Protein AF-A0A7Y3DPR0-F1 (afdb_monomer_lite)

Structure (mmCIF, N/CA/C/O backbone):
data_AF-A0A7Y3DPR0-F1
#
_entry.id   AF-A0A7Y3DPR0-F1
#
loop_
_atom_site.group_PDB
_atom_site.id
_atom_site.type_symbol
_atom_site.label_atom_id
_atom_site.label_alt_id
_atom_site.label_comp_id
_atom_site.label_asym_id
_atom_site.label_entity_id
_atom_site.label_seq_id
_atom_site.pdbx_PDB_ins_code
_atom_site.Cartn_x
_atom_site.Cartn_y
_atom_site.Cartn_z
_atom_site.occupancy
_atom_site.B_iso_or_equiv
_atom_site.auth_seq_id
_atom_site.auth_comp_id
_atom_site.auth_asym_id
_atom_site.auth_atom_id
_atom_site.pdbx_PDB_model_num
ATOM 1 N N . VAL A 1 1 ? -2.578 -1.507 3.137 1.00 92.31 1 VAL A N 1
ATOM 2 C CA . VAL A 1 1 ? -3.960 -1.983 3.378 1.00 92.31 1 VAL A CA 1
ATOM 3 C C . VAL A 1 1 ? -4.208 -2.028 4.869 1.00 92.31 1 VAL A C 1
ATOM 5 O O . VAL A 1 1 ? -3.413 -2.629 5.589 1.00 92.31 1 VAL A O 1
ATOM 8 N N . GLU A 1 2 ? -5.252 -1.346 5.319 1.00 93.94 2 GLU A N 1
ATOM 9 C CA . GLU A 1 2 ? -5.688 -1.325 6.715 1.00 93.94 2 GLU A CA 1
ATOM 10 C C . GLU A 1 2 ? -6.840 -2.313 6.912 1.00 93.94 2 GLU A C 1
ATOM 12 O O . GLU A 1 2 ? -7.709 -2.439 6.051 1.00 93.94 2 GLU A O 1
ATOM 17 N N . ARG A 1 3 ? -6.830 -3.036 8.033 1.00 95.44 3 ARG A N 1
ATOM 18 C CA . ARG A 1 3 ? -7.907 -3.945 8.439 1.00 95.44 3 ARG A CA 1
ATOM 19 C C . ARG A 1 3 ? -8.184 -3.805 9.931 1.00 95.44 3 ARG A C 1
ATOM 21 O O . ARG A 1 3 ? -7.247 -3.700 10.723 1.00 95.44 3 ARG A O 1
ATOM 28 N N . LEU A 1 4 ? -9.456 -3.856 10.312 1.00 96.12 4 LEU A N 1
ATOM 29 C CA . LEU A 1 4 ? -9.879 -3.976 11.706 1.00 96.12 4 LEU A CA 1
ATOM 30 C C . LEU A 1 4 ? -9.939 -5.460 12.068 1.00 96.12 4 LEU A C 1
ATOM 32 O O . LEU A 1 4 ? -10.690 -6.219 11.464 1.00 96.12 4 LEU A O 1
ATOM 36 N N . VAL A 1 5 ? -9.118 -5.881 13.027 1.00 95.56 5 VAL A N 1
ATOM 37 C CA . VAL A 1 5 ? -9.046 -7.275 13.484 1.00 95.56 5 VAL A CA 1
ATOM 38 C C . VAL A 1 5 ? -9.326 -7.319 14.977 1.00 95.56 5 VAL A C 1
ATOM 40 O O . VAL A 1 5 ? -8.807 -6.504 15.741 1.00 95.56 5 VAL A O 1
ATOM 43 N N . LYS A 1 6 ? -10.142 -8.280 15.401 1.00 96.06 6 LYS A N 1
ATOM 44 C CA . LYS A 1 6 ? -10.438 -8.519 16.812 1.00 96.06 6 LYS A CA 1
ATOM 45 C C . LYS A 1 6 ? -9.232 -9.170 17.497 1.00 96.06 6 LYS A C 1
ATOM 47 O O . LYS A 1 6 ? -8.700 -10.160 16.999 1.00 96.06 6 LYS A O 1
ATOM 52 N N . HIS A 1 7 ? -8.779 -8.617 18.621 1.00 96.06 7 HIS A N 1
ATOM 53 C CA . HIS A 1 7 ? -7.725 -9.239 19.421 1.00 96.06 7 HIS A CA 1
ATOM 54 C C . HIS A 1 7 ? -8.239 -10.550 20.028 1.00 96.06 7 HIS A C 1
ATOM 56 O O . HIS A 1 7 ? -9.290 -10.544 20.665 1.00 96.06 7 HIS A O 1
ATOM 62 N N . GLN A 1 8 ? -7.499 -11.653 19.872 1.00 94.19 8 GLN A N 1
ATOM 63 C CA . GLN A 1 8 ? -7.992 -12.991 20.229 1.00 94.19 8 GLN A CA 1
ATOM 64 C C . GLN A 1 8 ? -8.334 -13.131 21.719 1.00 94.19 8 GLN A C 1
ATOM 66 O O . GLN A 1 8 ? -9.371 -13.683 22.057 1.00 94.19 8 GLN A O 1
ATOM 71 N N . MET A 1 9 ? -7.488 -12.598 22.605 1.00 95.81 9 MET A N 1
ATOM 72 C CA . MET A 1 9 ? -7.680 -12.715 24.057 1.00 95.81 9 MET A CA 1
ATOM 73 C C . MET A 1 9 ? -8.575 -11.612 24.638 1.00 95.81 9 MET A C 1
ATOM 75 O O . MET A 1 9 ? -9.378 -11.861 25.524 1.00 95.81 9 MET A O 1
ATOM 79 N N . TYR A 1 10 ? -8.436 -10.382 24.139 1.00 95.19 10 TYR A N 1
ATOM 80 C CA . TYR A 1 10 ? -9.046 -9.195 24.761 1.00 95.19 10 TYR A CA 1
ATOM 81 C C . TYR A 1 10 ? -10.306 -8.728 24.045 1.00 95.19 10 TYR A C 1
ATOM 83 O O . TYR A 1 10 ? -10.955 -7.790 24.491 1.00 95.19 10 TYR A O 1
ATOM 91 N N . LEU A 1 11 ? -10.617 -9.316 22.889 1.00 93.31 11 LEU A N 1
ATOM 92 C CA . LEU A 1 11 ? -11.799 -9.033 22.076 1.00 93.31 11 LEU A CA 1
ATOM 93 C C . LEU A 1 11 ? -11.954 -7.570 21.607 1.00 93.31 11 LEU A C 1
ATOM 95 O O . LEU A 1 11 ? -12.909 -7.260 20.899 1.00 93.31 11 LEU A O 1
ATOM 99 N N . LYS A 1 12 ? -10.988 -6.696 21.912 1.00 97.00 12 LYS A N 1
ATOM 100 C CA . LYS A 1 12 ? -10.879 -5.324 21.409 1.00 97.00 12 LYS A CA 1
ATOM 101 C C . LYS A 1 12 ? -10.532 -5.319 19.920 1.00 97.00 12 LYS A C 1
ATOM 103 O O . LYS A 1 12 ? -9.653 -6.063 19.483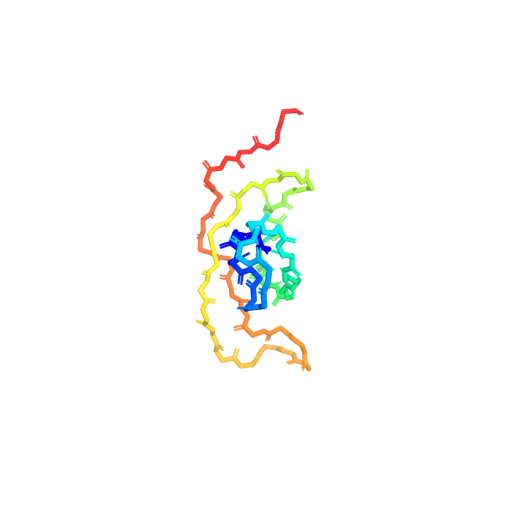 1.00 97.00 12 LYS A O 1
ATOM 108 N N . TYR A 1 13 ? -11.178 -4.451 19.145 1.00 96.56 13 TYR A N 1
ATOM 109 C CA . TYR A 1 13 ? -10.825 -4.232 17.742 1.00 96.56 13 TYR A CA 1
ATOM 110 C C . TYR A 1 13 ? -9.554 -3.389 17.630 1.00 96.56 13 TYR A C 1
ATOM 112 O O . TYR A 1 13 ? -9.455 -2.305 18.204 1.00 96.56 13 TYR A O 1
ATOM 120 N N . VAL A 1 14 ? -8.580 -3.899 16.882 1.00 95.62 14 VAL A N 1
ATOM 121 C CA . VAL A 1 14 ? -7.282 -3.262 16.654 1.00 95.62 14 VAL A CA 1
ATOM 122 C C . VAL A 1 14 ? -7.066 -3.089 15.153 1.00 95.62 14 VAL A C 1
ATOM 124 O O . VAL A 1 14 ? -7.335 -3.995 14.360 1.00 95.62 14 VAL A O 1
ATOM 127 N N . ARG A 1 15 ? -6.560 -1.919 14.755 1.00 96.62 15 ARG A N 1
ATOM 128 C CA . ARG A 1 15 ? -6.174 -1.625 13.370 1.00 96.62 15 ARG A CA 1
ATOM 129 C C . ARG A 1 15 ? -4.837 -2.295 13.057 1.00 96.62 15 ARG A C 1
ATOM 131 O O . ARG A 1 15 ? -3.869 -2.136 13.797 1.00 96.62 15 ARG A O 1
ATOM 138 N N . ARG A 1 16 ? -4.773 -3.060 11.967 1.00 95.94 16 ARG A N 1
ATOM 139 C CA . ARG A 1 16 ? -3.532 -3.650 11.445 1.00 95.94 16 ARG A CA 1
ATOM 140 C C . ARG A 1 16 ? -3.254 -3.125 10.046 1.00 95.94 16 ARG A C 1
ATOM 142 O O . ARG A 1 16 ? -4.142 -3.123 9.196 1.00 95.94 16 ARG A O 1
ATOM 149 N N . HIS A 1 17 ? -1.996 -2.776 9.799 1.00 95.69 17 HIS A N 1
ATOM 150 C CA . HIS A 1 17 ? -1.526 -2.324 8.496 1.00 95.69 17 HIS A CA 1
ATOM 151 C C . HIS A 1 17 ? -0.657 -3.399 7.843 1.00 95.69 17 HIS A C 1
ATOM 153 O O . HIS A 1 17 ? 0.253 -3.949 8.460 1.00 95.69 17 HIS A O 1
ATOM 159 N N . SER A 1 1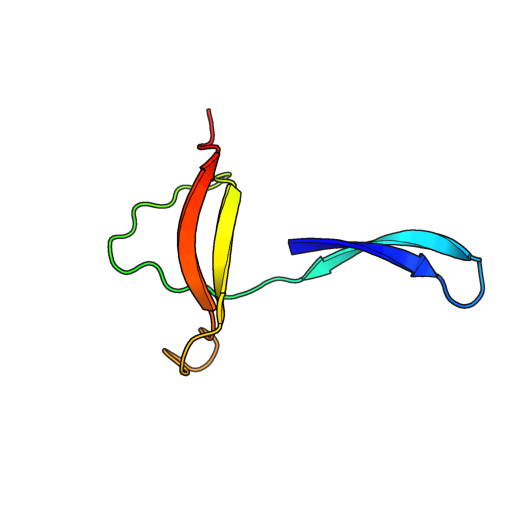8 ? -0.922 -3.685 6.573 1.00 95.06 18 SER A N 1
ATOM 160 C CA . SER A 1 18 ? -0.067 -4.518 5.726 1.00 95.06 18 SER A CA 1
ATOM 161 C C . SER A 1 18 ? 0.440 -3.691 4.551 1.00 95.06 18 SER A C 1
ATOM 163 O O . SER A 1 18 ? -0.343 -3.017 3.869 1.00 95.06 18 SER A O 1
ATOM 165 N N . LYS A 1 19 ? 1.758 -3.720 4.341 1.00 94.75 19 LYS A N 1
ATOM 166 C CA . LYS A 1 19 ? 2.433 -3.056 3.223 1.00 94.75 19 LYS A CA 1
ATOM 167 C C . LYS A 1 19 ? 2.570 -4.057 2.077 1.00 94.75 19 LYS A C 1
ATOM 169 O O . LYS A 1 19 ? 3.006 -5.181 2.301 1.00 94.75 19 LYS A O 1
ATOM 174 N N . PHE A 1 20 ? 2.208 -3.642 0.869 1.00 94.56 20 PHE A N 1
ATOM 175 C CA . PHE A 1 20 ? 2.324 -4.457 -0.338 1.00 94.56 20 PHE A CA 1
ATOM 176 C C . PHE A 1 20 ? 3.100 -3.682 -1.394 1.00 94.56 20 PHE A C 1
ATOM 178 O O . PHE A 1 20 ? 2.867 -2.490 -1.582 1.00 94.56 20 PHE A O 1
ATOM 185 N N . ALA A 1 21 ? 4.015 -4.362 -2.083 1.00 94.81 21 ALA A N 1
ATOM 186 C CA . ALA A 1 21 ? 4.716 -3.796 -3.224 1.00 94.81 21 ALA A CA 1
ATOM 187 C C . ALA A 1 21 ? 3.889 -4.056 -4.491 1.00 94.81 21 ALA A C 1
ATOM 189 O O . ALA A 1 21 ? 3.789 -5.200 -4.950 1.00 94.81 21 ALA A O 1
ATOM 190 N N . ALA A 1 22 ? 3.286 -2.994 -5.024 1.00 95.56 22 ALA A N 1
ATOM 191 C CA . ALA A 1 22 ? 2.523 -3.031 -6.262 1.00 95.56 22 ALA A CA 1
ATOM 192 C C . ALA A 1 22 ? 3.360 -2.530 -7.445 1.00 95.56 22 ALA A C 1
ATOM 194 O O . ALA A 1 22 ? 4.262 -1.704 -7.301 1.00 95.56 22 ALA A O 1
ATOM 195 N N . HIS A 1 23 ? 3.081 -3.074 -8.621 1.00 94.88 23 HIS A N 1
ATOM 196 C CA . HIS A 1 23 ? 3.627 -2.620 -9.884 1.00 94.88 23 HIS A CA 1
ATOM 197 C C . HIS A 1 23 ? 2.643 -1.672 -10.563 1.00 94.88 23 HIS A C 1
ATOM 199 O O . HIS A 1 23 ? 1.489 -2.036 -10.805 1.00 94.88 23 HIS A O 1
ATOM 205 N N . ASP A 1 24 ? 3.157 -0.495 -10.893 1.00 93.56 24 ASP A N 1
ATOM 206 C CA . ASP A 1 24 ? 2.578 0.480 -11.800 1.00 93.56 24 ASP A CA 1
ATOM 207 C C . ASP A 1 24 ? 3.554 0.620 -12.979 1.00 93.56 24 ASP A C 1
ATOM 209 O O . ASP A 1 24 ? 4.753 0.808 -12.767 1.00 93.56 24 ASP A O 1
ATOM 213 N N . GLY A 1 25 ? 3.060 0.414 -14.200 1.00 87.12 25 GLY A N 1
ATOM 214 C CA . GLY A 1 25 ? 3.878 0.453 -15.413 1.00 87.12 25 GLY A CA 1
ATOM 215 C C . GLY A 1 25 ? 3.963 1.839 -16.050 1.00 87.12 25 GLY A C 1
ATOM 216 O O . GLY A 1 25 ? 4.927 2.108 -16.759 1.00 87.12 25 GLY A O 1
ATOM 217 N N . ARG A 1 26 ? 2.971 2.703 -15.811 1.00 90.19 26 ARG A N 1
ATOM 218 C CA . ARG A 1 26 ? 2.902 4.065 -16.372 1.00 90.19 26 ARG A CA 1
ATOM 219 C C . ARG A 1 26 ? 3.266 5.139 -15.349 1.00 90.19 26 ARG A C 1
ATOM 221 O O . ARG A 1 26 ? 3.534 6.265 -15.742 1.00 90.19 26 ARG A O 1
ATOM 228 N N . ASN A 1 27 ? 3.379 4.750 -14.076 1.00 87.38 27 ASN A N 1
ATOM 229 C CA . ASN A 1 27 ? 3.699 5.633 -12.957 1.00 87.38 27 ASN A CA 1
ATOM 230 C C . ASN A 1 27 ? 2.647 6.742 -12.779 1.00 87.38 27 ASN A C 1
ATOM 232 O O . ASN A 1 27 ? 2.977 7.891 -12.496 1.00 87.38 27 ASN A O 1
ATOM 236 N N . ASP A 1 28 ? 1.380 6.372 -12.969 1.00 88.50 28 ASP A N 1
ATOM 237 C CA . ASP A 1 28 ? 0.228 7.275 -12.904 1.00 88.50 28 ASP A CA 1
ATOM 238 C C . ASP A 1 28 ? -0.208 7.558 -11.453 1.00 88.50 28 ASP A C 1
ATOM 240 O O . ASP A 1 28 ? -0.953 8.509 -11.204 1.00 88.50 28 ASP A O 1
ATOM 244 N N . CYS A 1 29 ? 0.211 6.722 -10.495 1.00 90.88 29 CYS A N 1
ATOM 245 C CA . CYS A 1 29 ? -0.190 6.830 -9.091 1.00 90.88 29 CYS A CA 1
ATOM 246 C C . CYS A 1 29 ? 0.659 7.855 -8.324 1.00 90.88 29 CYS A C 1
ATOM 248 O O . CYS A 1 29 ? 1.890 7.831 -8.390 1.00 90.88 29 CYS A O 1
ATOM 250 N N . GLN A 1 30 ? 0.008 8.684 -7.510 1.00 91.19 30 GLN A N 1
ATOM 251 C CA . GLN A 1 30 ? 0.653 9.658 -6.630 1.00 91.19 30 GLN A CA 1
ATOM 252 C C . GLN A 1 30 ? 0.575 9.246 -5.153 1.00 91.19 30 GLN A C 1
ATOM 254 O O . GLN A 1 30 ? -0.143 8.324 -4.753 1.00 91.19 30 GLN A O 1
ATOM 259 N N . ILE A 1 31 ? 1.371 9.915 -4.317 1.00 92.25 31 ILE A N 1
ATOM 260 C CA . ILE A 1 31 ? 1.372 9.684 -2.870 1.00 92.25 31 ILE A CA 1
ATOM 261 C C . ILE A 1 31 ? 0.031 10.158 -2.303 1.00 92.25 31 ILE A C 1
ATOM 263 O O . ILE A 1 31 ? -0.343 11.309 -2.479 1.00 92.25 31 ILE A O 1
ATOM 267 N N . GLY A 1 32 ? -0.663 9.273 -1.587 1.00 92.38 32 GLY A N 1
ATOM 268 C CA . GLY A 1 32 ? -1.965 9.565 -0.980 1.00 92.38 32 GLY A CA 1
ATOM 269 C C . GLY A 1 32 ? -3.159 9.007 -1.758 1.00 92.38 32 GLY A C 1
ATOM 270 O O . GLY A 1 32 ? -4.245 8.909 -1.190 1.00 92.38 32 GLY A O 1
ATOM 271 N N . ASP A 1 33 ? -2.957 8.555 -2.997 1.00 93.69 33 ASP A N 1
ATOM 272 C CA . ASP A 1 33 ? -4.020 7.949 -3.798 1.00 93.69 33 ASP A CA 1
ATOM 273 C C . ASP A 1 33 ? -4.534 6.645 -3.173 1.00 93.69 33 A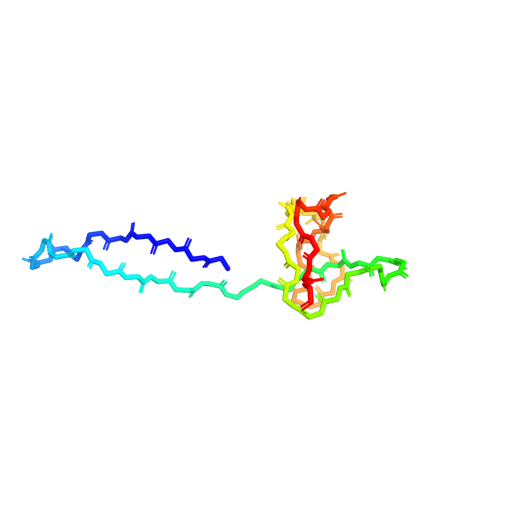SP A C 1
ATOM 275 O O . ASP A 1 33 ? -3.768 5.778 -2.725 1.00 93.69 33 ASP A O 1
A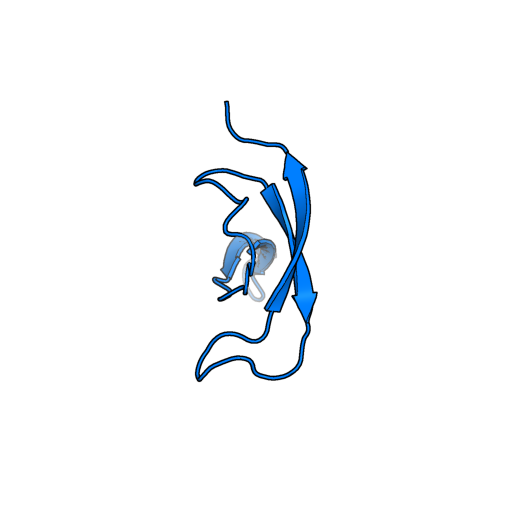TOM 279 N N . LYS A 1 34 ? -5.857 6.451 -3.209 1.00 93.50 34 LYS A N 1
ATOM 280 C CA . LYS A 1 34 ? -6.464 5.154 -2.891 1.00 93.50 34 LYS A CA 1
ATOM 281 C C . LYS A 1 34 ? -6.518 4.315 -4.154 1.00 93.50 34 LYS A C 1
ATOM 283 O O . LYS A 1 34 ? -7.255 4.618 -5.089 1.00 93.50 34 LYS A O 1
ATOM 288 N N . VAL A 1 35 ? -5.767 3.221 -4.161 1.00 94.62 35 VAL A N 1
ATOM 289 C CA . VAL A 1 35 ? -5.637 2.335 -5.323 1.00 94.62 35 VAL A CA 1
ATOM 290 C C . VAL A 1 35 ? -6.203 0.948 -5.054 1.00 94.62 35 VAL A C 1
ATOM 292 O O . VAL A 1 35 ? -6.080 0.405 -3.954 1.00 94.62 35 VAL A O 1
ATOM 295 N N . LEU A 1 36 ? -6.787 0.347 -6.089 1.00 94.50 36 LEU A N 1
ATOM 296 C CA . LEU A 1 36 ? -7.201 -1.050 -6.082 1.00 94.50 36 LEU A CA 1
ATOM 297 C C . LEU A 1 36 ? -6.115 -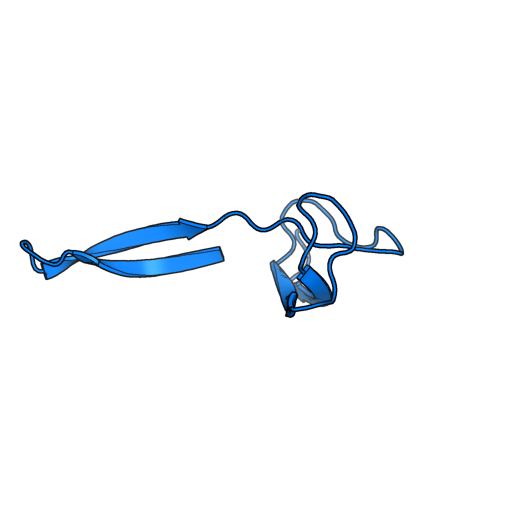1.904 -6.741 1.00 94.50 36 LEU A C 1
ATOM 299 O O . LEU A 1 36 ? -5.721 -1.658 -7.884 1.00 94.50 36 LEU A O 1
ATOM 303 N N . ILE A 1 37 ? -5.640 -2.918 -6.015 1.00 95.62 37 ILE A N 1
ATOM 304 C CA . ILE A 1 37 ? -4.565 -3.819 -6.449 1.00 95.62 37 ILE A CA 1
ATOM 305 C C . ILE A 1 37 ? -5.081 -5.249 -6.636 1.00 95.62 37 ILE A C 1
ATOM 307 O O . ILE A 1 37 ? -5.962 -5.696 -5.904 1.00 95.62 37 ILE A O 1
ATOM 311 N N . LYS A 1 38 ? -4.503 -5.982 -7.591 1.00 95.69 38 LYS A N 1
ATOM 312 C CA . LYS A 1 38 ? -4.745 -7.417 -7.821 1.00 95.69 38 LYS A CA 1
ATOM 313 C C . LYS A 1 38 ? -3.457 -8.204 -7.689 1.00 95.69 38 LYS A C 1
ATOM 315 O O . LYS A 1 38 ? -2.379 -7.690 -7.987 1.00 95.69 38 LYS A O 1
ATOM 320 N N . GLU A 1 39 ? -3.580 -9.457 -7.278 1.00 95.81 39 GLU A N 1
ATOM 321 C CA . GLU A 1 39 ? -2.482 -10.410 -7.337 1.00 95.81 39 GLU A CA 1
ATOM 322 C C . GLU A 1 39 ? -2.036 -10.652 -8.789 1.00 95.81 39 GLU A C 1
ATOM 324 O O . GLU A 1 39 ? -2.827 -10.635 -9.737 1.00 95.81 39 GLU A O 1
ATOM 329 N N . SER A 1 40 ? -0.737 -10.838 -8.973 1.00 95.19 40 SER A N 1
ATOM 330 C CA . SER A 1 40 ? -0.110 -11.052 -10.272 1.00 95.19 40 SER A CA 1
ATOM 331 C C . SER A 1 40 ? 1.049 -12.035 -10.138 1.00 95.19 40 SER A C 1
ATOM 333 O O . SER A 1 40 ? 1.497 -12.339 -9.031 1.00 95.19 40 SER A O 1
ATOM 335 N N . ARG A 1 41 ? 1.577 -12.509 -11.272 1.00 94.12 41 ARG A N 1
ATOM 336 C CA . ARG A 1 41 ? 2.850 -13.243 -11.275 1.00 94.12 41 ARG A CA 1
ATOM 337 C C . ARG A 1 41 ? 3.951 -12.408 -10.595 1.00 94.12 41 ARG A C 1
ATOM 339 O O . ARG A 1 41 ? 3.881 -11.181 -10.658 1.00 94.12 41 ARG A O 1
ATOM 346 N N . PRO A 1 42 ? 4.985 -13.021 -9.998 1.00 96.62 42 PRO A N 1
ATOM 347 C CA . PRO A 1 42 ? 6.119 -12.275 -9.458 1.00 96.62 42 PRO A CA 1
ATOM 348 C C . PRO A 1 42 ? 6.737 -11.369 -10.534 1.00 96.62 42 PRO A C 1
ATOM 350 O O . PRO A 1 42 ? 7.153 -11.847 -11.589 1.00 96.62 42 PRO A O 1
ATOM 353 N N . LEU A 1 43 ? 6.761 -10.060 -10.281 1.00 94.00 43 LEU A N 1
ATOM 354 C CA . LEU A 1 43 ? 7.362 -9.058 -11.175 1.00 94.00 43 LEU A CA 1
ATOM 355 C C . LEU A 1 43 ? 8.755 -8.637 -10.700 1.00 94.00 43 LEU A C 1
ATOM 357 O O . LEU A 1 43 ? 9.553 -8.123 -11.475 1.00 94.00 43 LEU A O 1
ATOM 361 N N . SER A 1 44 ? 9.050 -8.842 -9.417 1.00 93.94 44 SER A N 1
ATOM 362 C CA . SER A 1 44 ? 10.378 -8.684 -8.830 1.00 93.94 44 SER A CA 1
ATOM 363 C C . SER A 1 44 ? 10.509 -9.584 -7.597 1.00 93.94 44 SER A C 1
ATOM 365 O O . SER A 1 44 ? 9.598 -10.354 -7.287 1.00 93.94 44 SER A O 1
ATOM 367 N N . LYS A 1 45 ? 11.607 -9.442 -6.840 1.00 95.06 45 LYS A N 1
ATOM 368 C CA . LYS A 1 45 ? 11.797 -10.121 -5.546 1.00 95.06 45 LYS A CA 1
ATOM 369 C C . LYS A 1 45 ? 10.621 -9.905 -4.578 1.00 95.06 45 LYS A C 1
ATOM 371 O O . LYS A 1 45 ? 10.284 -10.807 -3.817 1.00 95.06 45 LYS A O 1
ATOM 376 N N . THR A 1 46 ? 9.992 -8.727 -4.606 1.00 96.19 46 THR A N 1
ATOM 377 C CA . THR A 1 46 ? 8.929 -8.340 -3.659 1.00 96.19 46 THR A CA 1
ATOM 378 C C . THR A 1 46 ? 7.607 -7.951 -4.325 1.00 96.19 46 THR A C 1
ATOM 380 O O . THR A 1 46 ? 6.557 -8.079 -3.695 1.00 96.19 46 THR A O 1
ATOM 383 N N . LYS A 1 47 ? 7.615 -7.503 -5.590 1.00 95.81 47 LYS A N 1
ATOM 384 C CA . LYS A 1 47 ? 6.404 -7.064 -6.301 1.00 95.81 47 LYS A CA 1
ATOM 385 C C . LYS A 1 47 ? 5.590 -8.270 -6.774 1.00 95.81 47 LYS A C 1
ATOM 387 O O . LYS A 1 47 ? 5.973 -8.949 -7.725 1.00 95.81 47 LYS A O 1
ATOM 392 N N . ARG A 1 48 ? 4.458 -8.505 -6.106 1.00 96.50 48 ARG A N 1
ATOM 393 C CA . ARG A 1 48 ? 3.468 -9.558 -6.430 1.00 96.50 48 ARG A CA 1
ATOM 394 C C . ARG A 1 48 ? 2.083 -9.003 -6.761 1.00 96.50 48 ARG A C 1
ATOM 396 O O . ARG A 1 48 ? 1.181 -9.749 -7.124 1.00 96.50 48 ARG A O 1
ATOM 403 N N . TRP A 1 49 ? 1.920 -7.689 -6.667 1.00 96.75 49 TRP A N 1
ATOM 404 C CA . TRP A 1 49 ? 0.650 -7.008 -6.869 1.00 96.75 49 TRP A CA 1
ATOM 405 C C . TRP A 1 49 ? 0.751 -6.068 -8.066 1.00 96.75 49 TRP A C 1
ATOM 407 O O . TRP A 1 49 ? 1.814 -5.501 -8.315 1.00 96.75 49 TRP A O 1
ATOM 417 N N . ARG A 1 50 ? -0.348 -5.869 -8.789 1.00 95.44 50 ARG A N 1
ATOM 418 C CA . ARG A 1 50 ? -0.472 -4.887 -9.874 1.00 95.44 50 ARG A CA 1
ATOM 419 C C . ARG A 1 50 ? -1.612 -3.925 -9.563 1.00 95.44 50 ARG A C 1
ATOM 421 O O . ARG A 1 50 ? -2.661 -4.360 -9.087 1.00 95.44 50 ARG A O 1
ATOM 428 N N . VAL A 1 51 ? -1.410 -2.642 -9.846 1.00 95.06 51 VAL A N 1
ATOM 429 C CA . VAL A 1 51 ? -2.470 -1.630 -9.743 1.00 95.06 51 VAL A CA 1
ATOM 430 C C . VAL A 1 51 ? -3.473 -1.825 -10.885 1.00 95.06 51 VAL A C 1
ATOM 432 O O . VAL A 1 51 ? -3.072 -1.922 -12.042 1.00 95.06 51 VAL A O 1
ATOM 435 N N . ILE A 1 52 ? -4.767 -1.928 -10.565 1.00 93.38 52 ILE A N 1
ATOM 436 C CA . ILE A 1 52 ? -5.848 -1.983 -11.566 1.00 93.38 52 ILE A CA 1
ATOM 437 C C . ILE A 1 52 ? -6.364 -0.579 -11.860 1.00 93.38 52 ILE A C 1
ATOM 439 O O . ILE A 1 52 ? -6.491 -0.197 -13.019 1.00 93.38 52 ILE A O 1
ATOM 443 N N . ARG A 1 53 ? -6.737 0.154 -10.808 1.00 92.62 53 ARG A N 1
ATOM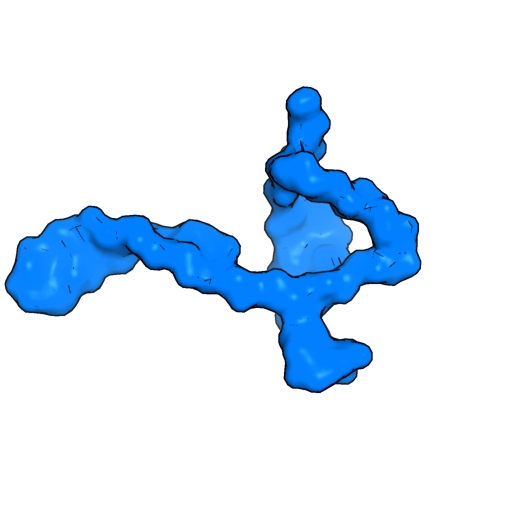 444 C CA . ARG A 1 53 ? -7.379 1.464 -10.926 1.00 92.62 53 ARG A CA 1
ATOM 445 C C . ARG A 1 53 ? -7.119 2.322 -9.699 1.00 92.62 53 ARG A C 1
ATOM 447 O O . ARG A 1 53 ? -7.018 1.803 -8.584 1.00 92.62 53 ARG A O 1
ATOM 454 N N . ILE A 1 54 ? -7.092 3.628 -9.922 1.00 92.44 54 ILE A N 1
ATOM 455 C CA . ILE A 1 54 ? -7.145 4.641 -8.872 1.00 92.44 54 ILE A CA 1
ATOM 456 C C . ILE A 1 54 ? -8.627 4.847 -8.531 1.00 92.44 54 ILE A C 1
ATOM 458 O O . ILE A 1 54 ? -9.454 5.040 -9.424 1.00 92.44 54 ILE A O 1
ATOM 462 N N . VAL A 1 55 ? -8.977 4.686 -7.259 1.00 92.19 55 VAL A N 1
ATOM 463 C CA . VAL A 1 55 ? -10.345 4.843 -6.740 1.00 92.19 55 VAL A CA 1
ATOM 464 C C . VAL A 1 55 ? -10.580 6.295 -6.346 1.00 92.19 55 VAL A C 1
ATOM 466 O O . VAL A 1 55 ? -11.590 6.871 -6.729 1.00 92.19 55 VAL A O 1
ATOM 469 N N . GLU A 1 56 ? -9.623 6.891 -5.639 1.00 92.62 56 GLU A N 1
ATOM 470 C CA . GLU A 1 56 ? -9.644 8.298 -5.239 1.00 92.62 56 GLU A CA 1
ATOM 471 C C . GLU A 1 56 ? -8.243 8.878 -5.430 1.00 92.62 56 GLU A C 1
ATOM 473 O O . GLU A 1 56 ? -7.260 8.244 -5.028 1.00 92.62 56 GLU A O 1
ATOM 478 N N . LYS A 1 57 ? -8.163 10.061 -6.046 1.00 90.44 57 LYS A N 1
ATOM 479 C CA . LYS A 1 57 ? -6.922 10.833 -6.135 1.00 90.44 57 LYS A CA 1
ATOM 480 C C . LYS A 1 57 ? -6.763 11.720 -4.907 1.00 90.44 57 LYS A C 1
ATOM 482 O O . LYS A 1 57 ? -7.757 12.247 -4.405 1.00 90.44 57 LYS A O 1
ATOM 487 N N . ALA A 1 58 ? -5.529 11.871 -4.446 1.00 83.00 58 ALA A N 1
ATOM 488 C CA . ALA A 1 58 ? -5.194 12.855 -3.428 1.00 83.00 58 ALA A CA 1
ATOM 489 C C . ALA A 1 58 ? -5.456 14.284 -3.947 1.00 83.00 58 ALA A C 1
ATOM 491 O O . ALA A 1 58 ? -5.303 14.550 -5.142 1.00 83.00 58 ALA A O 1
ATOM 492 N N . VAL A 1 59 ? -5.889 15.167 -3.041 1.00 75.69 59 VAL A N 1
ATOM 493 C CA . VAL A 1 59 ? -6.077 16.613 -3.263 1.00 75.69 59 VAL A CA 1
ATOM 494 C C . VAL A 1 59 ? -4.848 17.355 -2.764 1.00 75.69 59 VAL A C 1
ATOM 496 O O . VAL A 1 59 ? -4.342 16.953 -1.690 1.00 75.69 59 VAL A O 1
#

Foldseek 3Di:
DWDFDQDPPPRDTDIDDDDAAEDDPVPPADPPWDFDWDADDDPDPGYGIYTDDTPDHDD

Secondary structure (DSSP, 8-state):
-EEEEE-TTT--EEEEE----EE-SS----TT-EEEEEE-S--SSS--EEEEEEEE---

Sequence (59 aa):
VERLVKHQMYLKYVRRHSKFAAHDGRNDCQIGDKVLIKESRPLSKTKRWRVIRIVEKAV

pLDDT: mean 93.64, std 3.54, range [75.69, 97.0]

Radius of gyration: 14.6 Å; chains: 1; bounding box: 24×30×41 Å